Protein AF-A0A2J6HW05-F1 (afdb_monomer_lite)

Structure (mmCIF, N/CA/C/O backbone):
data_AF-A0A2J6HW05-F1
#
_entry.id   AF-A0A2J6HW05-F1
#
loop_
_atom_site.group_PDB
_atom_site.id
_atom_site.type_symbol
_atom_site.label_atom_id
_atom_site.label_alt_id
_atom_site.label_comp_id
_atom_site.label_asym_id
_atom_site.label_entity_id
_atom_site.label_seq_id
_atom_site.pdbx_PDB_ins_code
_atom_site.Cartn_x
_atom_site.Cartn_y
_atom_site.Cartn_z
_atom_site.occupancy
_atom_site.B_iso_or_equiv
_atom_site.auth_seq_id
_atom_site.auth_comp_id
_atom_site.auth_asym_id
_atom_site.auth_atom_id
_atom_site.pdbx_PDB_model_num
ATOM 1 N N . MET A 1 1 ? 0.494 22.431 -6.830 1.00 45.66 1 MET A N 1
ATOM 2 C CA . MET A 1 1 ? -0.272 21.228 -7.237 1.00 45.66 1 MET A CA 1
ATOM 3 C C . MET A 1 1 ? -0.328 20.264 -6.056 1.00 45.66 1 MET A C 1
ATOM 5 O O . MET A 1 1 ? 0.679 20.131 -5.371 1.00 45.66 1 MET A O 1
ATOM 9 N N . LYS A 1 2 ? -1.480 19.647 -5.750 1.00 53.00 2 LYS A N 1
ATOM 10 C CA . LYS A 1 2 ? -1.558 18.628 -4.684 1.00 53.00 2 LYS A CA 1
ATOM 11 C C . LYS A 1 2 ? -0.838 17.367 -5.178 1.00 53.00 2 LYS 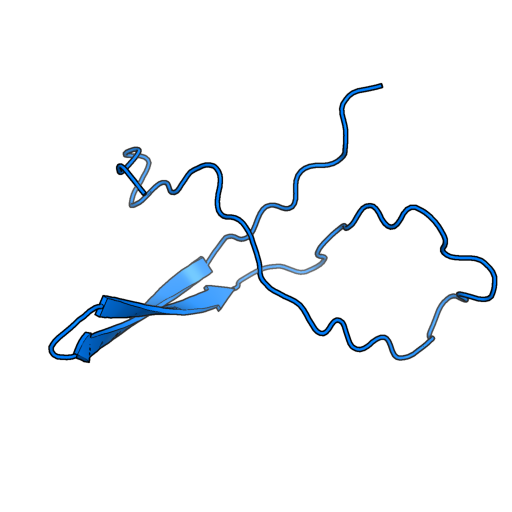A C 1
ATOM 13 O O . LYS A 1 2 ? -1.183 16.878 -6.248 1.00 53.00 2 LYS A O 1
ATOM 18 N N . LYS A 1 3 ? 0.162 16.880 -4.432 1.00 56.91 3 LYS A N 1
ATOM 19 C CA . LYS A 1 3 ? 0.871 15.631 -4.754 1.00 56.91 3 LYS A CA 1
ATOM 20 C C . LYS A 1 3 ? -0.153 14.485 -4.850 1.00 56.91 3 LYS A C 1
ATOM 22 O O . LYS A 1 3 ? -0.973 14.367 -3.932 1.00 56.91 3 LYS A O 1
ATOM 27 N N . PRO A 1 4 ? -0.152 13.687 -5.928 1.00 56.56 4 PRO A N 1
ATOM 28 C CA . PRO A 1 4 ? -1.002 12.510 -6.043 1.00 56.56 4 PRO A CA 1
ATOM 29 C C . PRO A 1 4 ? -0.814 11.600 -4.835 1.00 56.56 4 PRO A C 1
ATOM 31 O O . PRO A 1 4 ? 0.307 11.278 -4.444 1.00 56.56 4 PRO A O 1
ATOM 34 N N . LYS A 1 5 ? -1.931 11.252 -4.200 1.00 63.88 5 LYS A N 1
ATOM 35 C CA . LYS A 1 5 ? -1.957 10.345 -3.058 1.00 63.88 5 LYS A CA 1
ATOM 36 C C . LYS A 1 5 ? -2.314 8.965 -3.577 1.00 63.88 5 LYS A C 1
ATOM 38 O O . LYS A 1 5 ? -3.330 8.816 -4.252 1.00 63.88 5 LYS A O 1
ATOM 43 N N . MET A 1 6 ? -1.488 7.979 -3.255 1.00 74.19 6 MET A N 1
ATOM 44 C CA . MET A 1 6 ? -1.822 6.588 -3.519 1.00 74.19 6 MET A CA 1
ATOM 45 C C . MET A 1 6 ? -3.006 6.195 -2.630 1.00 74.19 6 MET A C 1
ATOM 47 O O . MET A 1 6 ? -2.992 6.435 -1.422 1.00 74.19 6 MET A O 1
ATOM 51 N N . PHE A 1 7 ? -4.031 5.607 -3.234 1.00 74.31 7 PHE A N 1
ATOM 52 C CA . PHE A 1 7 ? -5.186 5.057 -2.538 1.00 74.31 7 PHE A CA 1
ATOM 53 C C . PHE A 1 7 ? -5.243 3.568 -2.844 1.00 74.31 7 PHE A C 1
ATOM 55 O O . PHE A 1 7 ? -5.245 3.207 -4.019 1.00 74.31 7 PHE A O 1
ATOM 62 N N . ILE A 1 8 ? -5.264 2.731 -1.805 1.00 80.31 8 ILE A N 1
ATOM 63 C CA . ILE A 1 8 ? -5.447 1.280 -1.905 1.00 80.31 8 ILE A CA 1
ATOM 64 C C . ILE A 1 8 ? -6.742 0.917 -1.179 1.00 80.31 8 ILE A C 1
ATOM 66 O O . ILE A 1 8 ? -6.908 1.264 -0.011 1.00 80.31 8 ILE A O 1
ATOM 70 N N . GLU A 1 9 ? -7.646 0.229 -1.875 1.00 81.94 9 GLU A N 1
ATOM 71 C CA . GLU A 1 9 ? -8.904 -0.287 -1.331 1.00 81.94 9 GLU A CA 1
ATOM 72 C C . GLU A 1 9 ? -9.056 -1.774 -1.645 1.00 81.94 9 GLU A C 1
ATOM 74 O O . GLU A 1 9 ? -8.726 -2.253 -2.737 1.00 81.94 9 GLU A O 1
ATOM 79 N N . GLY A 1 10 ? -9.573 -2.509 -0.669 1.00 85.81 10 GLY A N 1
ATOM 80 C CA . GLY A 1 10 ? -9.786 -3.937 -0.765 1.00 85.81 10 GLY A CA 1
ATOM 81 C C . GLY A 1 10 ? -10.385 -4.509 0.507 1.00 85.81 10 GLY A C 1
ATOM 82 O O . GLY A 1 10 ? -10.617 -3.796 1.484 1.00 85.81 10 GLY A O 1
ATOM 83 N N . ASN A 1 11 ? -10.594 -5.820 0.496 1.00 88.25 11 ASN A N 1
ATOM 84 C CA . ASN A 1 11 ? -11.047 -6.552 1.671 1.00 88.25 11 ASN A CA 1
ATOM 85 C C . ASN A 1 11 ? -9.841 -7.075 2.448 1.00 88.25 11 ASN A C 1
ATOM 87 O O . ASN A 1 11 ? -8.888 -7.585 1.853 1.00 88.25 11 ASN A O 1
ATOM 91 N N . VAL A 1 12 ? -9.893 -6.990 3.776 1.00 88.19 12 VAL A N 1
ATOM 92 C CA . VAL A 1 12 ? -8.926 -7.684 4.630 1.00 88.19 12 VAL A CA 1
ATOM 93 C C . VAL A 1 12 ? -9.147 -9.184 4.456 1.00 88.19 12 VAL A C 1
ATOM 95 O O . VAL A 1 12 ? -10.237 -9.687 4.710 1.00 88.19 12 VAL A O 1
ATOM 98 N N . ALA A 1 13 ? -8.121 -9.879 3.983 1.00 90.12 13 ALA A N 1
ATOM 99 C CA . ALA A 1 13 ? -8.145 -11.317 3.754 1.00 90.12 13 ALA A CA 1
ATOM 100 C C . ALA A 1 13 ? -7.523 -12.089 4.915 1.00 90.12 13 ALA A C 1
ATOM 102 O O . ALA A 1 13 ? -7.951 -13.197 5.217 1.00 90.12 13 ALA A O 1
ATOM 103 N N . GLU A 1 14 ? -6.516 -11.500 5.557 1.00 91.56 14 GLU A N 1
ATOM 104 C CA . GLU A 1 14 ? -5.785 -12.125 6.651 1.00 91.56 14 GLU A CA 1
ATOM 105 C C . GLU A 1 14 ? -5.234 -11.051 7.588 1.00 91.56 14 GLU A C 1
ATOM 107 O O . GLU A 1 14 ? -4.806 -9.983 7.139 1.00 91.56 14 GLU A O 1
ATOM 112 N N . VAL A 1 15 ? -5.236 -11.341 8.885 1.00 88.44 15 VAL A N 1
ATOM 113 C CA . VAL A 1 15 ? -4.562 -10.543 9.910 1.00 88.44 15 VAL A CA 1
ATOM 114 C C . VAL A 1 15 ? -3.656 -11.494 10.674 1.00 88.44 15 VAL A C 1
ATOM 116 O O . VAL A 1 15 ? -4.135 -12.477 11.233 1.00 88.44 15 VAL A O 1
ATOM 119 N N . ILE A 1 16 ? -2.359 -11.212 10.671 1.00 92.44 16 ILE A N 1
ATOM 120 C CA . ILE A 1 16 ? -1.337 -12.005 11.351 1.00 92.44 16 ILE A CA 1
ATOM 121 C C . ILE A 1 16 ? -0.752 -11.131 12.453 1.00 92.44 16 ILE A C 1
ATOM 123 O O . ILE A 1 16 ? -0.316 -10.009 12.198 1.00 92.44 16 ILE A O 1
ATOM 127 N N . GLU A 1 17 ? -0.749 -11.636 13.678 1.00 87.56 17 GLU A N 1
ATOM 128 C CA . GLU A 1 17 ? -0.135 -10.967 14.821 1.00 87.56 17 GLU A CA 1
ATOM 129 C C . GLU A 1 17 ? 1.178 -11.669 15.162 1.00 87.56 17 GLU A C 1
ATOM 131 O O . GLU A 1 17 ? 1.211 -12.892 15.301 1.00 87.56 17 GLU A O 1
ATOM 136 N N . ASP A 1 18 ? 2.255 -10.899 15.297 1.00 89.88 18 ASP A N 1
ATOM 137 C CA . ASP A 1 18 ? 3.482 -11.351 15.949 1.00 89.88 18 ASP A CA 1
ATOM 138 C C . ASP A 1 18 ? 3.717 -10.563 17.250 1.00 89.88 18 ASP A C 1
ATOM 140 O O . ASP A 1 18 ? 2.892 -9.741 17.654 1.00 89.88 18 ASP A O 1
ATOM 144 N N . MET A 1 19 ? 4.825 -10.840 17.946 1.00 83.38 19 MET A N 1
ATOM 145 C CA . MET A 1 19 ? 5.114 -10.205 19.239 1.00 83.38 19 MET A CA 1
ATOM 146 C C . MET A 1 19 ? 5.314 -8.683 19.158 1.00 83.38 19 MET A C 1
ATOM 148 O O . MET A 1 19 ? 5.251 -8.01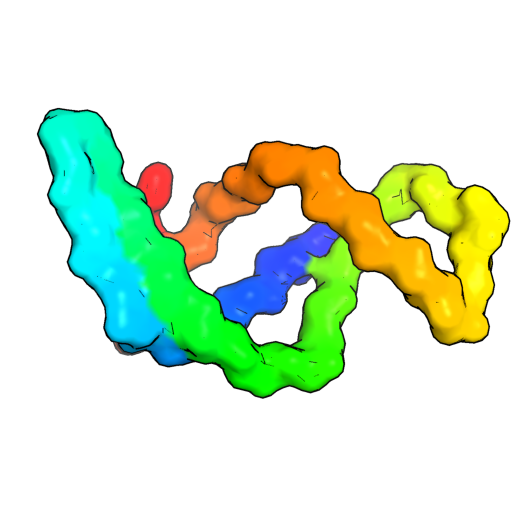8 20.190 1.00 83.38 19 MET A O 1
ATOM 152 N N . GLU A 1 20 ? 5.548 -8.118 17.972 1.00 81.12 20 GLU A N 1
ATOM 153 C CA . GLU A 1 20 ? 5.846 -6.697 17.792 1.00 81.12 20 GLU A CA 1
ATOM 154 C C . GLU A 1 20 ? 4.776 -5.950 16.988 1.00 81.12 20 GLU A C 1
ATOM 156 O O . GLU A 1 20 ? 4.604 -4.740 17.173 1.00 81.12 20 GLU A O 1
ATOM 161 N N . LYS A 1 21 ? 4.101 -6.614 16.040 1.00 84.38 21 LYS A N 1
ATOM 162 C CA . LYS A 1 21 ? 3.300 -5.962 14.999 1.00 84.38 21 LYS A CA 1
ATOM 163 C C . LYS A 1 21 ? 2.105 -6.796 14.546 1.00 84.38 21 LYS A C 1
ATOM 165 O O . LYS A 1 21 ? 2.080 -8.023 14.578 1.00 84.38 21 LYS A O 1
ATOM 170 N N . ARG A 1 22 ? 1.115 -6.068 14.025 1.00 82.25 22 ARG A N 1
ATOM 1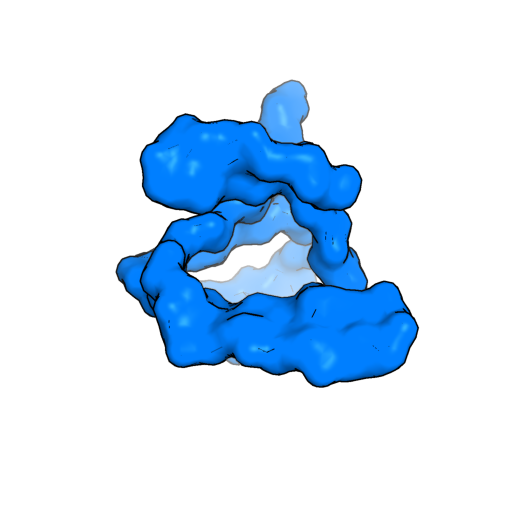71 C CA . ARG A 1 22 ? 0.030 -6.605 13.202 1.00 82.25 22 ARG A CA 1
ATOM 172 C C . ARG A 1 22 ? 0.376 -6.461 11.735 1.00 82.25 22 ARG A C 1
ATOM 174 O O . ARG A 1 22 ? 0.602 -5.350 11.256 1.00 82.25 22 ARG A O 1
ATOM 181 N N . HIS A 1 23 ? 0.314 -7.569 11.020 1.00 85.75 23 HIS A N 1
ATOM 182 C CA . HIS A 1 23 ? 0.400 -7.622 9.571 1.00 85.75 23 HIS A CA 1
ATOM 183 C C . HIS A 1 23 ? -0.996 -7.852 9.016 1.00 85.75 23 HIS A C 1
ATOM 185 O O . HIS A 1 23 ? -1.739 -8.702 9.502 1.00 85.75 23 HIS A O 1
ATOM 191 N N . ILE A 1 24 ? -1.361 -7.090 7.992 1.00 86.44 24 ILE A N 1
ATOM 192 C CA . ILE A 1 24 ? -2.647 -7.233 7.316 1.00 86.44 24 ILE A CA 1
ATOM 193 C C . ILE A 1 24 ? -2.409 -7.571 5.853 1.00 86.44 24 ILE A C 1
ATOM 195 O O . ILE A 1 24 ? -1.640 -6.904 5.159 1.00 86.44 24 ILE A O 1
ATOM 199 N N . LYS A 1 25 ? -3.096 -8.601 5.371 1.00 86.69 25 LYS A N 1
ATOM 200 C CA . LYS A 1 25 ? -3.165 -8.936 3.955 1.00 86.69 25 LYS A CA 1
ATOM 201 C C . LYS A 1 25 ? -4.472 -8.397 3.403 1.00 86.69 25 LYS A C 1
ATOM 203 O O . LYS A 1 25 ? -5.547 -8.771 3.870 1.00 86.69 25 LYS A O 1
ATOM 208 N N . ILE A 1 26 ? -4.382 -7.526 2.406 1.00 85.75 26 ILE A N 1
ATOM 209 C CA . ILE A 1 26 ? -5.544 -6.913 1.758 1.00 85.75 26 ILE A CA 1
ATOM 210 C C . ILE A 1 26 ? -5.651 -7.463 0.336 1.00 85.75 26 ILE A C 1
ATOM 212 O O . ILE A 1 26 ? -4.723 -7.321 -0.460 1.00 85.75 26 ILE A O 1
ATOM 216 N N . ILE A 1 27 ? -6.791 -8.069 -0.001 1.00 86.94 27 ILE A N 1
ATOM 217 C CA . ILE A 1 27 ? -7.137 -8.376 -1.392 1.00 86.94 27 ILE A CA 1
ATOM 218 C C . ILE A 1 27 ? -7.680 -7.093 -2.006 1.00 86.94 27 ILE A C 1
ATOM 220 O O . ILE A 1 27 ? -8.825 -6.701 -1.767 1.00 86.94 27 ILE A O 1
ATOM 224 N N . CYS A 1 28 ? -6.824 -6.425 -2.771 1.00 85.31 28 CYS A N 1
ATOM 225 C CA . CYS A 1 28 ? -7.148 -5.175 -3.440 1.00 85.31 28 CYS A CA 1
ATOM 226 C C . CYS A 1 28 ? -8.101 -5.443 -4.611 1.00 85.31 28 CYS A C 1
ATOM 228 O O . CYS A 1 28 ? -7.867 -6.349 -5.407 1.00 85.31 28 CYS A O 1
ATOM 230 N N . GLN A 1 29 ? -9.160 -4.644 -4.742 1.00 74.44 29 GLN A N 1
ATOM 231 C CA . GLN A 1 29 ? -10.123 -4.759 -5.853 1.00 74.44 29 GLN A CA 1
ATOM 232 C C . GLN A 1 29 ? -9.804 -3.803 -7.015 1.00 74.44 29 GLN A C 1
ATOM 234 O O . GLN A 1 29 ? -10.637 -3.531 -7.879 1.00 74.44 29 GLN A O 1
ATOM 239 N N . GLN A 1 30 ? -8.603 -3.231 -7.017 1.00 68.94 30 GLN A N 1
ATOM 240 C CA . GLN A 1 30 ? -8.282 -2.080 -7.847 1.00 68.94 30 GLN A CA 1
ATOM 241 C C . GLN A 1 30 ? -7.960 -2.482 -9.281 1.00 68.94 30 GLN A C 1
ATOM 243 O O . GLN A 1 30 ? -7.180 -3.399 -9.513 1.00 68.94 30 GLN A O 1
ATOM 248 N N . LYS A 1 31 ? -8.522 -1.742 -10.246 1.00 63.94 31 LYS A N 1
ATOM 249 C CA . LYS A 1 31 ? -8.160 -1.897 -11.661 1.00 63.94 31 LYS A CA 1
ATOM 250 C C . LYS A 1 31 ? -6.882 -1.137 -12.028 1.00 63.94 31 LYS A C 1
ATOM 252 O O . LYS A 1 31 ? -6.155 -1.625 -12.874 1.00 63.94 31 LYS A O 1
ATOM 257 N N . ASN A 1 32 ? -6.599 0.006 -11.385 1.00 67.31 32 ASN A N 1
ATOM 258 C CA . ASN A 1 32 ? -5.403 0.827 -11.621 1.00 67.31 32 ASN A CA 1
ATOM 259 C C . ASN A 1 32 ? -4.921 1.483 -10.312 1.00 67.31 32 ASN A C 1
ATOM 261 O O . ASN A 1 32 ? -5.739 2.021 -9.565 1.00 67.31 32 ASN A O 1
ATOM 265 N N . ILE A 1 33 ? -3.606 1.496 -10.072 1.00 73.62 33 ILE A N 1
ATOM 266 C CA . ILE A 1 33 ? -2.947 2.261 -8.997 1.00 73.62 33 ILE A CA 1
ATOM 267 C C . ILE A 1 33 ? -2.141 3.385 -9.652 1.00 73.62 33 ILE A C 1
ATOM 269 O O . ILE A 1 33 ? -1.445 3.149 -10.635 1.00 73.62 33 ILE A O 1
ATOM 273 N N . MET A 1 34 ? -2.229 4.606 -9.120 1.00 73.38 34 MET A N 1
ATOM 274 C CA . MET A 1 34 ? -1.494 5.763 -9.640 1.00 73.38 34 MET A CA 1
ATOM 275 C C . MET A 1 34 ? -0.443 6.230 -8.630 1.00 73.38 34 MET A C 1
ATOM 277 O O . MET A 1 34 ? -0.762 6.494 -7.469 1.00 73.38 34 MET A O 1
ATOM 281 N N . PHE A 1 35 ? 0.796 6.377 -9.097 1.00 75.06 35 PHE A N 1
ATOM 282 C CA . PHE A 1 35 ? 1.927 6.883 -8.324 1.00 75.06 35 PHE A CA 1
ATOM 283 C C . PHE A 1 35 ? 2.408 8.217 -8.890 1.00 75.06 35 PHE A C 1
ATOM 285 O O . PHE A 1 35 ? 2.248 8.505 -10.074 1.00 75.06 35 PHE A O 1
ATOM 292 N N . SER A 1 36 ? 3.031 9.030 -8.040 1.00 71.00 36 SER A N 1
ATOM 293 C CA . SER A 1 36 ? 3.905 10.105 -8.501 1.00 71.00 36 SER A CA 1
ATOM 294 C C . SER A 1 36 ? 5.334 9.732 -8.225 1.00 71.00 36 SER A C 1
ATOM 296 O O . SER A 1 36 ? 5.709 9.521 -7.075 1.00 71.00 36 SER A O 1
ATOM 298 N N . ILE A 1 37 ? 6.102 9.667 -9.298 1.00 74.75 37 ILE A N 1
ATOM 299 C CA . ILE A 1 37 ? 7.527 9.397 -9.280 1.00 74.75 37 ILE A CA 1
ATOM 300 C C . ILE A 1 37 ? 8.171 10.647 -9.881 1.00 74.75 37 ILE A C 1
ATOM 302 O O . ILE A 1 37 ? 7.685 11.164 -10.887 1.00 74.75 37 ILE A O 1
ATOM 306 N N . GLU A 1 38 ? 9.177 11.192 -9.199 1.00 75.25 38 GLU A N 1
ATOM 307 C CA . GLU A 1 38 ? 9.798 12.470 -9.579 1.00 75.25 38 GLU A CA 1
ATOM 308 C C . GLU A 1 38 ? 10.526 12.379 -10.927 1.00 75.25 38 GLU A C 1
ATOM 310 O O . GLU A 1 38 ? 10.537 13.356 -11.672 1.00 75.25 38 GLU A O 1
ATOM 315 N N . ASP A 1 39 ? 11.049 11.198 -11.264 1.00 78.56 39 ASP A N 1
ATOM 316 C CA . ASP A 1 39 ? 11.672 10.906 -12.551 1.00 78.56 39 ASP A CA 1
ATOM 317 C C . ASP A 1 39 ? 11.103 9.606 -13.142 1.00 78.56 39 ASP A C 1
ATOM 319 O O . ASP A 1 39 ? 11.275 8.523 -12.583 1.00 78.56 39 ASP A O 1
ATOM 323 N N . VAL A 1 40 ? 10.391 9.734 -14.262 1.00 79.56 40 VAL A N 1
ATOM 324 C CA . VAL A 1 40 ? 9.860 8.617 -15.067 1.00 79.56 40 VAL A CA 1
ATOM 325 C C . VAL A 1 40 ? 10.430 8.637 -16.485 1.00 79.56 40 VAL A C 1
ATOM 327 O O . VAL A 1 40 ? 9.831 8.086 -17.412 1.00 79.56 40 VAL A O 1
ATOM 330 N N . ASN A 1 41 ? 11.567 9.307 -16.691 1.00 82.25 41 ASN A N 1
ATOM 331 C CA . ASN A 1 41 ? 12.209 9.330 -17.997 1.00 82.25 41 ASN A CA 1
ATOM 332 C C . ASN A 1 41 ? 12.528 7.898 -18.446 1.00 82.25 41 ASN A C 1
ATOM 334 O O . ASN A 1 41 ? 13.147 7.122 -17.723 1.00 82.25 41 ASN A O 1
ATOM 338 N N . GLY A 1 42 ? 12.083 7.552 -19.655 1.00 81.81 42 GLY A N 1
ATOM 339 C CA . GLY A 1 42 ? 12.281 6.226 -20.242 1.00 81.81 42 GLY A CA 1
ATOM 340 C C . GLY A 1 42 ? 11.142 5.229 -20.018 1.00 81.81 42 GLY A C 1
ATOM 341 O O . GLY A 1 42 ? 11.188 4.169 -20.626 1.00 81.81 42 GLY A O 1
ATOM 342 N N . PHE A 1 43 ? 10.113 5.565 -19.232 1.00 88.12 43 PHE A N 1
ATOM 343 C CA . PHE A 1 43 ? 8.927 4.718 -19.080 1.00 88.12 43 PHE A CA 1
ATOM 344 C C . PHE A 1 43 ? 8.036 4.810 -20.325 1.00 88.12 43 PHE A C 1
ATOM 346 O O . PHE A 1 43 ? 7.767 5.902 -20.836 1.00 88.12 43 PHE A O 1
ATOM 353 N N . GLN A 1 44 ? 7.530 3.672 -20.784 1.00 89.06 44 GLN A N 1
ATOM 354 C CA . GLN A 1 44 ? 6.640 3.539 -21.932 1.00 89.06 44 GLN A CA 1
ATOM 355 C C . GLN A 1 44 ? 5.398 2.711 -21.589 1.00 89.06 44 GLN A C 1
ATOM 357 O O . GLN A 1 44 ? 5.349 1.947 -20.623 1.00 89.06 44 GLN A O 1
ATOM 362 N N . LEU A 1 45 ? 4.345 2.881 -22.392 1.00 85.12 45 LEU A N 1
ATOM 363 C CA . LEU A 1 45 ? 3.136 2.074 -22.255 1.00 85.12 45 LEU A CA 1
ATOM 364 C C . LEU A 1 45 ? 3.461 0.605 -22.542 1.00 85.12 45 LEU A C 1
ATOM 366 O O . LEU A 1 45 ? 3.902 0.270 -23.638 1.00 85.12 45 LEU A O 1
ATOM 370 N N . GLY A 1 46 ? 3.178 -0.257 -21.568 1.00 87.56 46 GLY A N 1
ATOM 371 C CA . GLY A 1 46 ? 3.439 -1.694 -21.656 1.00 87.56 46 GLY A CA 1
ATOM 372 C C . GLY A 1 46 ? 4.711 -2.150 -20.941 1.00 87.56 46 GLY A C 1
ATOM 373 O O . GLY A 1 46 ? 4.904 -3.358 -20.815 1.00 87.56 46 GLY A O 1
ATOM 374 N N . ASP A 1 47 ? 5.530 -1.229 -20.426 1.00 90.50 47 ASP A N 1
ATOM 375 C CA . ASP A 1 47 ? 6.704 -1.591 -19.633 1.00 90.50 47 ASP A CA 1
ATOM 376 C C . ASP A 1 47 ? 6.314 -2.326 -18.346 1.00 90.50 47 ASP A C 1
ATOM 378 O O . ASP A 1 47 ? 5.328 -2.002 -17.674 1.00 90.50 47 ASP A O 1
ATOM 382 N N . HIS A 1 48 ? 7.128 -3.316 -17.978 1.00 89.75 48 HIS A N 1
ATOM 383 C CA . HIS A 1 48 ? 7.037 -3.965 -16.679 1.00 89.75 48 HIS A CA 1
ATOM 384 C C . HIS A 1 48 ? 7.770 -3.122 -15.630 1.00 89.75 48 HIS A C 1
ATOM 386 O O . HIS A 1 48 ? 8.962 -2.856 -15.769 1.00 89.75 48 HIS A O 1
ATOM 392 N N . VAL A 1 49 ? 7.064 -2.722 -14.570 1.00 83.94 49 VAL A N 1
ATOM 393 C CA . VAL A 1 49 ? 7.603 -1.874 -13.498 1.00 83.94 49 VAL A CA 1
ATOM 394 C C . VAL A 1 49 ? 7.521 -2.618 -12.170 1.00 83.94 49 VAL A C 1
ATOM 396 O O . VAL A 1 49 ? 6.433 -2.989 -11.731 1.00 83.94 49 VAL A O 1
ATOM 399 N N . GLU A 1 50 ? 8.661 -2.776 -11.500 1.00 86.25 50 GLU A N 1
ATOM 400 C CA . GLU A 1 50 ? 8.743 -3.260 -10.121 1.00 86.25 50 GLU A CA 1
ATOM 401 C C . GLU A 1 50 ? 9.078 -2.086 -9.187 1.00 86.25 50 GLU A C 1
ATOM 403 O O . GLU A 1 50 ? 10.065 -1.380 -9.385 1.00 86.25 50 GLU A O 1
ATOM 408 N N . ILE A 1 51 ? 8.242 -1.846 -8.170 1.00 79.88 51 ILE A N 1
ATOM 409 C CA . ILE A 1 51 ? 8.440 -0.764 -7.193 1.00 79.88 51 ILE A CA 1
ATOM 410 C C . ILE A 1 51 ? 8.886 -1.380 -5.869 1.00 79.88 51 ILE A C 1
ATOM 412 O O . ILE A 1 51 ? 8.089 -2.002 -5.167 1.00 79.88 51 ILE A O 1
ATOM 416 N N . ILE A 1 52 ? 10.148 -1.160 -5.499 1.00 82.12 52 ILE A N 1
ATOM 417 C CA . ILE A 1 52 ? 10.721 -1.637 -4.235 1.00 82.12 52 ILE A CA 1
ATOM 418 C C . ILE A 1 52 ? 10.895 -0.447 -3.292 1.00 82.12 52 ILE A C 1
ATOM 420 O O . ILE A 1 52 ? 11.653 0.481 -3.567 1.00 82.12 52 ILE A O 1
ATOM 424 N N . GLY A 1 53 ? 10.205 -0.464 -2.153 1.00 79.56 53 GLY A N 1
ATOM 425 C CA . GLY A 1 53 ? 10.316 0.613 -1.176 1.00 79.56 53 GLY A CA 1
ATOM 426 C C . GLY A 1 53 ? 9.444 0.423 0.057 1.00 79.56 53 GLY A C 1
ATOM 427 O O . GLY A 1 53 ? 8.673 -0.528 0.167 1.00 79.56 53 GLY A O 1
ATOM 428 N N . LYS A 1 54 ? 9.569 1.356 1.006 1.00 78.00 54 LYS A N 1
ATOM 429 C CA . LYS A 1 54 ? 8.696 1.425 2.183 1.00 78.00 54 LYS A CA 1
ATOM 430 C C . LYS A 1 54 ? 7.514 2.335 1.884 1.00 78.00 54 LYS A C 1
ATOM 432 O O . LYS A 1 54 ? 7.700 3.497 1.532 1.00 78.00 54 LYS A O 1
ATOM 437 N N . LEU A 1 55 ? 6.306 1.824 2.083 1.00 78.88 55 LEU A N 1
ATOM 438 C CA . LEU A 1 55 ? 5.098 2.626 1.985 1.00 78.88 55 LEU A CA 1
ATOM 439 C C . LEU A 1 55 ? 4.842 3.362 3.305 1.00 78.88 55 LEU A C 1
ATOM 441 O O . LEU A 1 55 ? 4.767 2.736 4.361 1.00 78.88 55 LEU A O 1
ATOM 445 N N . LYS A 1 56 ? 4.661 4.684 3.248 1.00 78.81 56 LYS A N 1
ATOM 446 C CA . LYS A 1 56 ? 4.134 5.450 4.381 1.00 78.81 56 LYS A CA 1
ATOM 447 C C . LYS A 1 56 ? 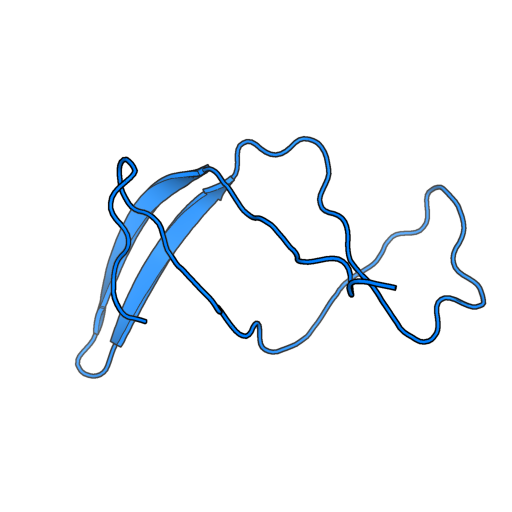2.612 5.519 4.276 1.00 78.81 56 LYS A C 1
ATOM 449 O O . LYS A 1 56 ? 2.084 6.008 3.281 1.00 78.81 56 LYS A O 1
ATOM 454 N N . ILE A 1 57 ? 1.918 5.028 5.299 1.00 82.88 57 ILE A N 1
ATOM 455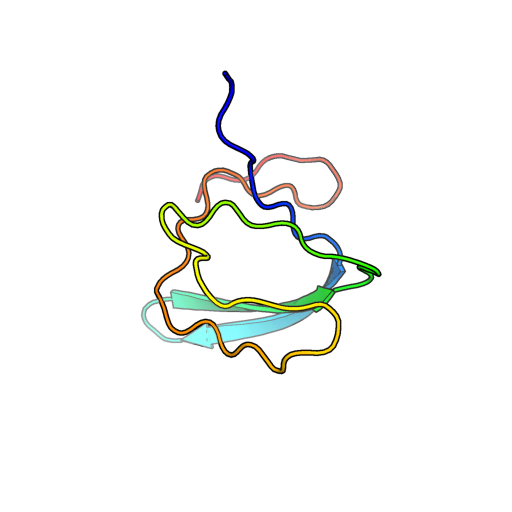 C CA . ILE A 1 57 ? 0.457 5.050 5.368 1.00 82.88 57 ILE A CA 1
ATOM 456 C C . ILE A 1 57 ? 0.029 6.295 6.142 1.00 82.88 57 ILE A C 1
ATOM 458 O O . ILE A 1 57 ? 0.249 6.385 7.344 1.00 82.88 57 ILE A O 1
ATOM 462 N N . ASP A 1 58 ? -0.581 7.257 5.451 1.00 82.12 58 ASP A N 1
ATOM 463 C CA . ASP A 1 58 ? -1.064 8.488 6.091 1.00 82.12 58 ASP 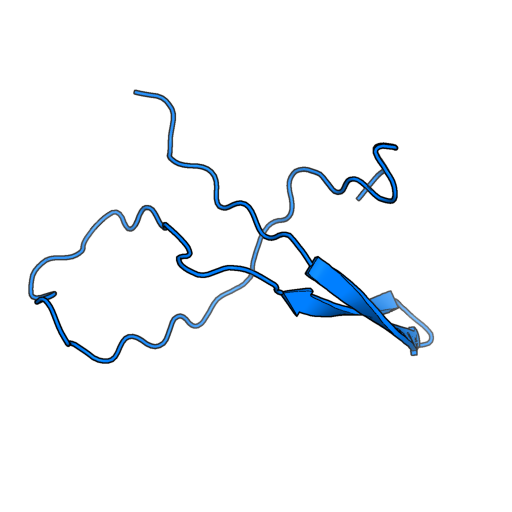A CA 1
ATOM 464 C C . ASP A 1 58 ? -2.370 8.271 6.872 1.00 82.12 58 ASP A C 1
ATOM 466 O O . ASP A 1 58 ? -2.636 8.972 7.845 1.00 82.12 58 ASP A O 1
ATOM 470 N N . LYS A 1 59 ? -3.233 7.360 6.401 1.00 83.56 59 LYS A N 1
ATOM 471 C CA . LYS A 1 59 ? -4.586 7.159 6.932 1.00 83.56 59 LYS A CA 1
ATOM 472 C C . LYS A 1 59 ? -5.124 5.785 6.550 1.00 83.56 59 LYS A C 1
ATOM 474 O O . LYS A 1 59 ? -5.049 5.411 5.382 1.00 83.56 59 LYS A O 1
ATOM 479 N N . ILE A 1 60 ? -5.742 5.086 7.501 1.00 86.62 60 ILE A N 1
ATOM 480 C CA . ILE A 1 60 ? -6.515 3.863 7.243 1.00 86.62 60 ILE A CA 1
ATOM 481 C C . ILE A 1 60 ? -7.974 4.115 7.623 1.00 86.62 60 ILE A C 1
ATOM 483 O O . ILE A 1 60 ? -8.265 4.719 8.657 1.00 86.62 60 ILE A O 1
ATOM 487 N N . LYS A 1 61 ? -8.896 3.647 6.776 1.00 86.69 61 LYS A N 1
ATOM 488 C CA . LYS A 1 61 ? -10.327 3.582 7.079 1.00 86.69 61 LYS A CA 1
ATOM 489 C C . LYS A 1 61 ? -10.785 2.131 7.042 1.00 86.69 61 LYS A C 1
ATOM 491 O O . LYS A 1 61 ? -10.700 1.499 5.996 1.00 86.69 61 LYS A O 1
ATOM 496 N N . LEU A 1 62 ? -11.301 1.634 8.157 1.00 86.12 62 LEU A N 1
ATOM 497 C CA . LEU A 1 62 ? -11.902 0.311 8.268 1.00 86.12 62 LEU A CA 1
ATOM 498 C C . LEU A 1 62 ? -13.416 0.476 8.397 1.00 86.12 62 LEU A C 1
ATOM 500 O O . LEU A 1 62 ? -13.885 1.124 9.328 1.00 86.12 62 LEU A O 1
ATOM 504 N N . ASN A 1 63 ? -14.183 -0.070 7.451 1.00 87.06 63 ASN A N 1
ATOM 505 C CA . ASN A 1 63 ? -15.648 0.063 7.410 1.00 87.06 63 ASN A CA 1
ATOM 506 C C . ASN A 1 63 ? -16.123 1.527 7.513 1.00 87.06 63 ASN A C 1
ATOM 508 O O . ASN A 1 63 ? -17.072 1.849 8.222 1.00 87.06 63 ASN A O 1
ATOM 512 N N . GLY A 1 64 ? -15.409 2.439 6.845 1.00 84.75 64 GLY A N 1
ATOM 513 C CA . GLY A 1 64 ? -15.684 3.879 6.877 1.00 84.75 64 GLY A CA 1
ATOM 514 C C . GLY A 1 64 ? -15.155 4.622 8.112 1.00 84.75 64 GLY A C 1
ATOM 515 O O . GLY A 1 64 ? -15.096 5.851 8.081 1.00 84.75 64 GLY A O 1
ATOM 516 N N . ILE A 1 65 ? -14.701 3.912 9.149 1.00 89.38 65 ILE A N 1
ATOM 517 C CA . ILE A 1 65 ? -14.166 4.488 10.388 1.00 89.38 65 ILE A CA 1
ATOM 518 C C . ILE A 1 65 ? -12.654 4.662 10.263 1.00 89.38 65 ILE A C 1
ATOM 520 O O . ILE A 1 65 ? -11.927 3.734 9.918 1.00 89.38 65 ILE A O 1
ATOM 524 N N . GLU A 1 66 ? -12.166 5.864 10.547 1.00 90.25 66 GLU A N 1
ATOM 525 C CA . GLU A 1 66 ? -10.735 6.155 10.565 1.00 90.25 66 GLU A CA 1
ATOM 526 C C . GLU A 1 66 ? -10.065 5.564 11.806 1.00 90.25 66 GLU A C 1
ATOM 528 O O . GLU A 1 66 ? -10.522 5.781 12.928 1.00 90.25 66 GLU A O 1
ATOM 533 N N . ILE A 1 67 ? -8.965 4.841 11.597 1.00 86.06 67 ILE A N 1
ATOM 534 C CA . ILE A 1 67 ? -8.151 4.269 12.672 1.00 86.06 67 ILE A CA 1
ATOM 535 C C . ILE A 1 67 ? -6.795 4.974 12.743 1.00 86.06 67 ILE A C 1
ATOM 537 O O . ILE A 1 67 ? -6.253 5.402 11.721 1.00 86.06 67 ILE A O 1
ATOM 541 N N . LYS A 1 68 ? -6.251 5.101 13.960 1.00 77.50 68 LYS A N 1
ATOM 542 C CA . LYS A 1 68 ? -4.889 5.609 14.164 1.00 77.50 68 LYS A CA 1
ATOM 543 C C . LYS A 1 68 ? -3.880 4.580 13.661 1.00 77.50 68 LYS A C 1
ATOM 545 O O . LYS A 1 68 ? -4.035 3.391 13.938 1.00 77.50 68 LYS A O 1
ATOM 550 N N . VAL A 1 69 ? -2.880 5.073 12.938 1.00 70.81 69 VAL A N 1
ATOM 551 C CA . VAL A 1 69 ? -1.785 4.307 12.330 1.00 70.81 69 VAL A CA 1
ATOM 552 C C . VAL A 1 69 ? -0.475 4.754 12.952 1.00 70.81 69 VAL A C 1
ATOM 554 O O . VAL A 1 69 ? -0.341 5.982 13.167 1.00 70.81 69 VAL A O 1
#

Foldseek 3Di:
DPADDWDFDFDFPDWDDDPPDIDTDGPTPDPDTDHDDPDPPPDDPPDDDDDDDDDDDPWDADPNRTDDD

pLDDT: mean 80.41, std 9.5, range [45.66, 92.44]

Secondary structure (DSSP, 8-state):
-PPPPP---EEEEEEEE-SS-EEEEEEE--S------S--TT--TT------SPPP---EEETTEEE--

Sequence (69 aa):
MKKPKMFIEGNVAEVIEDMEKRHIKIICQQKNIMFSIEDVNGFQLGDHVEIIGKLKIDKIKLNGIEIKV

Radius of gyration: 15.14 Å; chains: 1; bounding box: 28×33×42 Å